Protein AF-A0A6B3N4H1-F1 (afdb_monomer_lite)

Organism: NCBI:txid2607765

InterPro domains:
  IPR025296 Domain of unknown function DUF4158 [PF13700] (1-63)

pLDDT: mean 73.31, std 10.87, range [45.44, 85.69]

Foldseek 3Di:
DPDPVPDPFQDDDPDDDPVNCCVLLPDDPVLVVVLVVVDVDPVSSVVSSVQVSVCVRGVDGDDDD

Structure (mmCIF, N/CA/C/O backbone):
data_AF-A0A6B3N4H1-F1
#
_entry.id   AF-A0A6B3N4H1-F1
#
loop_
_atom_site.group_PDB
_atom_site.id
_atom_site.type_symbol
_atom_site.label_atom_id
_atom_site.label_alt_id
_atom_site.label_comp_id
_atom_site.label_asym_id
_atom_site.label_entity_id
_atom_site.label_seq_id
_atom_site.pdbx_PDB_ins_code
_atom_site.Cartn_x
_atom_site.Cartn_y
_atom_site.Cartn_z
_atom_site.occupancy
_atom_site.B_iso_or_equiv
_atom_site.auth_seq_id
_atom_site.auth_comp_id
_atom_site.auth_asym_id
_atom_site.auth_atom_id
_atom_site.pdbx_PDB_model_num
ATOM 1 N N . MET A 1 1 ? -8.188 13.208 29.830 1.00 45.44 1 MET A N 1
ATOM 2 C CA . MET A 1 1 ? -7.492 12.807 28.589 1.00 45.44 1 MET A CA 1
ATOM 3 C C . MET A 1 1 ? -8.508 12.125 27.692 1.00 45.44 1 MET A C 1
ATOM 5 O O . MET A 1 1 ? -9.200 11.234 28.166 1.00 45.44 1 MET A O 1
ATOM 9 N N . THR A 1 2 ? -8.688 12.589 26.458 1.00 49.31 2 THR A N 1
ATOM 10 C CA . THR A 1 2 ? -9.604 11.971 25.489 1.00 49.31 2 THR A CA 1
ATOM 11 C C . THR A 1 2 ? -9.064 10.605 25.073 1.00 49.31 2 THR A C 1
ATOM 13 O O . THR A 1 2 ? -7.890 10.489 24.728 1.00 49.31 2 THR A O 1
ATOM 16 N N . SER A 1 3 ? -9.906 9.567 25.144 1.00 54.31 3 SER A N 1
ATOM 17 C CA . SER A 1 3 ? -9.514 8.214 24.735 1.00 54.31 3 SER A CA 1
ATOM 18 C C . SER A 1 3 ? -9.046 8.233 23.278 1.00 54.31 3 SER A C 1
ATOM 20 O O . SER A 1 3 ? -9.720 8.788 22.407 1.00 54.31 3 SER A O 1
ATOM 22 N N . ILE A 1 4 ? -7.878 7.645 23.032 1.00 56.59 4 ILE A N 1
ATOM 23 C CA . ILE A 1 4 ? -7.143 7.652 21.756 1.00 56.59 4 ILE A CA 1
ATOM 24 C C . ILE A 1 4 ? -7.988 7.074 20.602 1.00 56.59 4 ILE A C 1
ATOM 26 O O . ILE A 1 4 ? -7.833 7.468 19.446 1.00 56.59 4 ILE A O 1
ATOM 30 N N . GLU A 1 5 ? -8.945 6.212 20.938 1.00 56.84 5 GLU A N 1
ATOM 31 C CA . GLU A 1 5 ? -9.914 5.573 20.040 1.00 56.84 5 GLU A CA 1
ATOM 32 C C . GLU A 1 5 ? -10.927 6.548 19.413 1.00 56.84 5 GLU A C 1
ATOM 34 O O . GLU A 1 5 ? -11.615 6.187 18.464 1.00 56.84 5 GLU A O 1
ATOM 39 N N . ARG A 1 6 ? -11.033 7.788 19.918 1.00 49.00 6 ARG A N 1
ATOM 40 C CA . ARG A 1 6 ? -11.974 8.817 19.424 1.00 49.00 6 ARG A CA 1
ATOM 41 C C . ARG A 1 6 ? -11.327 9.847 18.498 1.00 49.00 6 ARG A C 1
ATOM 43 O O . ARG A 1 6 ? -11.921 10.893 18.243 1.00 49.00 6 ARG A O 1
ATOM 50 N N . THR A 1 7 ? -10.111 9.594 18.021 1.00 61.84 7 THR A N 1
ATOM 51 C CA . THR A 1 7 ? -9.469 10.470 17.035 1.00 61.84 7 THR A CA 1
ATOM 52 C C . THR A 1 7 ? -9.856 10.042 15.621 1.00 61.84 7 THR A C 1
ATOM 54 O O . THR A 1 7 ? -9.898 8.856 15.320 1.00 61.84 7 THR A O 1
ATOM 57 N N . ALA A 1 8 ? -10.129 11.003 14.732 1.00 57.50 8 ALA A N 1
ATOM 58 C CA . ALA A 1 8 ? -10.473 10.740 13.328 1.00 57.50 8 ALA A CA 1
ATOM 59 C C . ALA A 1 8 ? -9.289 10.205 12.492 1.00 57.50 8 ALA A C 1
ATOM 61 O O . ALA A 1 8 ? -9.408 10.052 11.280 1.00 57.50 8 ALA A O 1
ATOM 62 N N . TYR A 1 9 ? -8.140 9.948 13.124 1.00 58.91 9 TYR A N 1
ATOM 63 C CA . TYR A 1 9 ? -6.947 9.459 12.456 1.00 58.91 9 TYR A CA 1
ATOM 64 C C . TYR A 1 9 ? -7.009 7.934 12.343 1.00 58.91 9 TYR A C 1
ATOM 66 O O . TYR 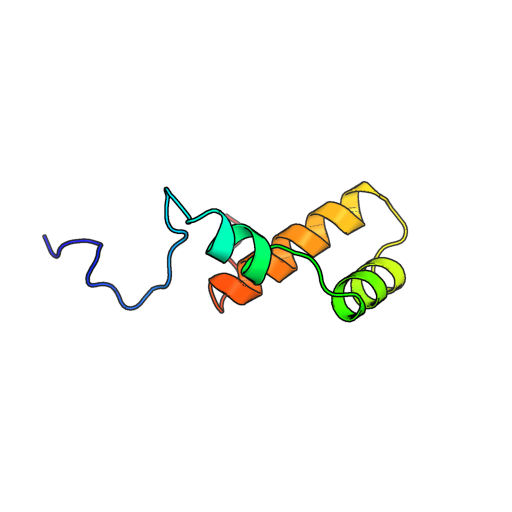A 1 9 ? -6.940 7.250 13.370 1.00 58.91 9 TYR A O 1
ATOM 74 N N . PRO A 1 10 ? -7.114 7.377 11.124 1.00 62.62 10 PRO A N 1
ATOM 75 C CA . PRO A 1 10 ? -7.052 5.937 10.932 1.00 62.62 10 PRO A CA 1
ATOM 76 C C . PRO A 1 10 ? -5.696 5.430 11.431 1.00 62.62 10 PRO A C 1
ATOM 78 O O . PRO A 1 10 ? -4.645 5.932 11.041 1.00 62.62 10 PRO A O 1
ATOM 81 N N . ARG A 1 11 ? -5.715 4.440 12.325 1.00 66.25 11 ARG A N 1
ATOM 82 C CA . ARG A 1 11 ? -4.516 3.747 12.812 1.00 66.25 11 ARG A CA 1
ATOM 83 C C . ARG A 1 11 ? -4.547 2.290 12.374 1.00 66.25 11 ARG A C 1
ATOM 85 O O . ARG A 1 11 ? -5.611 1.716 12.131 1.00 66.25 11 ARG A O 1
ATOM 92 N N . PHE A 1 12 ? -3.373 1.670 12.297 1.00 67.12 12 PHE A N 1
ATOM 93 C CA . PHE A 1 12 ? -3.293 0.221 12.153 1.00 67.12 12 PHE A CA 1
ATOM 94 C C . PHE A 1 12 ? -3.955 -0.447 13.362 1.00 67.12 12 PHE A C 1
ATOM 96 O O . PHE A 1 12 ? -3.64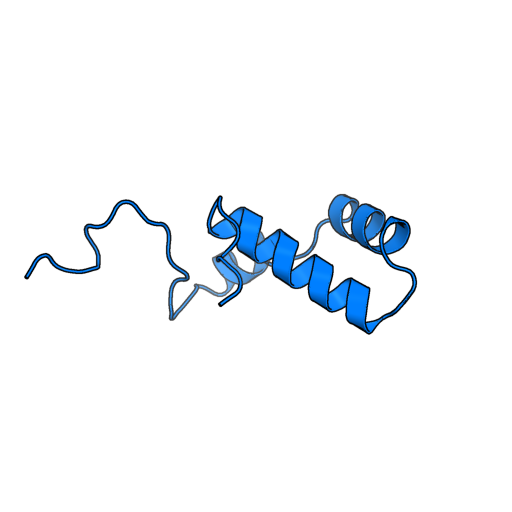4 -0.115 14.507 1.00 67.12 12 PHE A O 1
ATOM 103 N N . LYS A 1 13 ? -4.872 -1.390 13.111 1.00 67.12 13 LYS A N 1
ATOM 104 C CA . LYS A 1 13 ? -5.364 -2.281 14.167 1.00 67.12 13 LYS A CA 1
ATOM 105 C C . LYS A 1 13 ? -4.180 -3.134 14.624 1.00 67.12 13 LYS A C 1
ATOM 107 O O . LYS A 1 13 ? -3.511 -3.720 13.779 1.00 67.12 13 LYS A O 1
ATOM 112 N N . GLN A 1 14 ? -3.932 -3.208 15.933 1.00 65.69 14 GLN A N 1
ATOM 113 C CA . GLN A 1 14 ? -2.885 -4.079 16.489 1.00 65.69 14 GLN A CA 1
ATOM 114 C C . GLN A 1 14 ? -3.156 -5.561 16.196 1.00 65.69 14 GLN A C 1
ATOM 116 O O . GLN A 1 14 ? -2.217 -6.318 15.982 1.00 65.69 14 GLN A O 1
ATOM 121 N N . TYR A 1 15 ? -4.434 -5.942 16.125 1.00 66.31 15 TYR A N 1
ATOM 122 C CA . TYR A 1 15 ? -4.882 -7.289 15.789 1.00 66.31 15 TYR A CA 1
ATOM 123 C C . TYR A 1 15 ? -5.849 -7.218 14.602 1.00 66.31 15 TYR A C 1
ATOM 125 O O . TYR A 1 15 ? -7.052 -7.039 14.803 1.00 66.31 15 TYR A O 1
ATOM 133 N N . PRO A 1 16 ? -5.343 -7.244 13.358 1.00 67.00 16 PRO A N 1
ATOM 134 C CA . PRO A 1 16 ? -6.194 -7.394 12.189 1.00 67.00 16 PRO A CA 1
ATOM 135 C C . PRO A 1 16 ? -6.743 -8.825 12.121 1.00 67.00 16 PRO A C 1
ATOM 137 O O . PRO A 1 16 ? -6.026 -9.790 12.385 1.00 67.00 16 PRO A O 1
ATOM 140 N N . GLU A 1 17 ? -8.011 -8.956 11.740 1.00 74.38 17 GLU A N 1
ATOM 141 C CA . GLU A 1 17 ? -8.598 -10.248 11.374 1.00 74.38 17 GLU A CA 1
ATOM 142 C C . GLU A 1 17 ? -7.849 -10.838 10.161 1.00 74.38 17 GLU A C 1
ATOM 144 O O . GLU A 1 17 ? -7.472 -10.080 9.261 1.00 74.38 17 GLU A O 1
ATOM 149 N N . PRO A 1 18 ? -7.656 -12.167 10.069 1.00 71.88 18 PRO A N 1
ATOM 150 C CA . PRO A 1 18 ? -6.972 -12.794 8.933 1.00 71.88 18 PRO A CA 1
ATOM 151 C C . PRO A 1 18 ? -7.629 -12.466 7.585 1.00 71.88 18 PRO A C 1
ATOM 153 O O . PRO A 1 18 ? -6.938 -12.277 6.586 1.00 71.88 18 PRO A O 1
ATOM 156 N N . SER A 1 19 ? -8.958 -12.351 7.574 1.00 71.88 19 SER A N 1
ATOM 157 C CA . SER A 1 19 ? -9.748 -11.980 6.397 1.00 71.88 19 SER A CA 1
ATOM 158 C C . SER A 1 19 ? -9.496 -10.529 5.982 1.00 71.88 19 SER A C 1
ATOM 160 O O . SER A 1 19 ? -9.204 -10.270 4.818 1.00 71.88 19 SER A O 1
ATOM 162 N N . GLU A 1 20 ? -9.500 -9.591 6.941 1.00 71.94 20 GLU A N 1
ATOM 163 C CA . GLU A 1 20 ? -9.124 -8.193 6.681 1.00 71.94 20 GLU A CA 1
ATOM 164 C C . GLU A 1 20 ? -7.667 -8.097 6.204 1.00 71.94 20 GLU A C 1
ATOM 166 O O . GLU A 1 20 ? -7.346 -7.261 5.360 1.00 71.94 20 GLU A O 1
ATOM 171 N N . LEU A 1 21 ? -6.776 -8.945 6.733 1.00 72.19 21 LEU A N 1
ATOM 172 C CA . LEU A 1 21 ? -5.369 -8.964 6.350 1.00 72.19 21 LEU A CA 1
ATOM 173 C C . LEU A 1 21 ? -5.201 -9.403 4.889 1.00 72.19 21 LEU A C 1
ATOM 175 O O . LEU A 1 21 ? -4.498 -8.744 4.120 1.00 72.19 21 LEU A O 1
ATOM 179 N N . ALA A 1 22 ? -5.863 -10.495 4.507 1.00 71.62 22 ALA A N 1
ATOM 180 C CA . ALA A 1 22 ? -5.842 -11.000 3.142 1.00 71.62 22 ALA A CA 1
ATOM 181 C C . ALA A 1 22 ? -6.473 -9.999 2.167 1.00 71.62 22 ALA A C 1
ATOM 183 O O . ALA A 1 22 ? -5.933 -9.780 1.089 1.00 71.62 22 ALA A O 1
ATOM 184 N N . GLU A 1 23 ? -7.565 -9.342 2.536 1.00 74.06 23 GLU A N 1
ATOM 185 C CA . GLU A 1 23 ? -8.250 -8.426 1.628 1.00 74.06 23 GLU A CA 1
ATOM 186 C C . G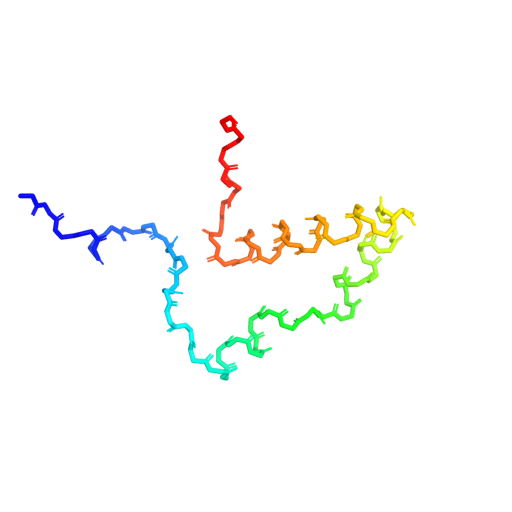LU A 1 23 ? -7.496 -7.101 1.443 1.00 74.06 23 GLU A C 1
ATOM 188 O O . GLU A 1 23 ? -7.341 -6.626 0.318 1.00 74.06 23 GLU A O 1
ATOM 193 N N . LEU A 1 24 ? -6.951 -6.519 2.519 1.00 71.69 24 LEU A N 1
ATOM 194 C CA . LEU A 1 24 ? -6.258 -5.230 2.424 1.00 71.69 24 LEU A CA 1
ATOM 195 C C . LEU A 1 24 ? -4.797 -5.332 1.984 1.00 71.69 24 LEU A C 1
ATOM 197 O O . LEU A 1 24 ? -4.313 -4.464 1.251 1.00 71.69 24 LEU A O 1
ATOM 201 N N . TYR A 1 25 ? -4.066 -6.339 2.465 1.00 72.25 25 TYR A N 1
ATOM 202 C CA . TYR A 1 25 ? -2.614 -6.402 2.274 1.00 72.25 25 TYR A CA 1
ATOM 203 C C . TYR A 1 25 ? -2.192 -7.316 1.132 1.00 72.25 25 TYR A C 1
ATOM 205 O O . TYR A 1 25 ? -1.013 -7.301 0.776 1.00 72.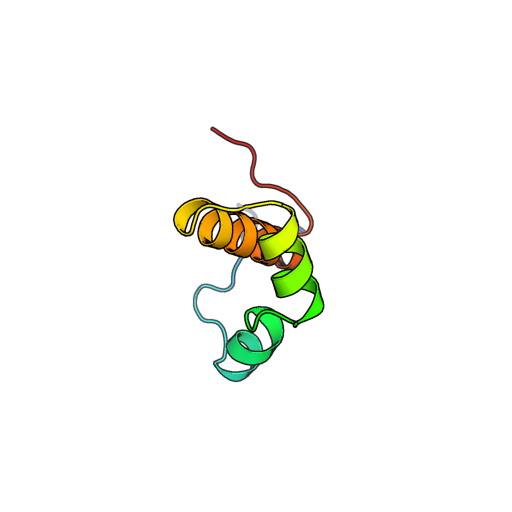25 25 TYR A O 1
ATOM 213 N N . THR A 1 26 ? -3.115 -8.046 0.498 1.00 78.44 26 THR A N 1
ATOM 214 C CA . THR A 1 26 ? -2.782 -8.775 -0.729 1.00 78.44 26 THR A CA 1
ATOM 215 C C . THR A 1 26 ? -2.513 -7.773 -1.856 1.00 78.44 26 THR A C 1
ATOM 217 O O . THR A 1 26 ? -3.385 -6.968 -2.203 1.00 78.44 26 THR A O 1
ATOM 220 N N . PRO A 1 27 ? -1.295 -7.756 -2.426 1.00 77.19 27 PRO A N 1
ATOM 221 C CA . PRO A 1 27 ? -0.981 -6.863 -3.525 1.00 77.19 27 PRO A CA 1
ATOM 222 C C . PRO A 1 27 ? -1.766 -7.269 -4.777 1.00 77.19 27 PRO A C 1
ATOM 224 O O . PRO A 1 27 ? -1.744 -8.424 -5.199 1.00 77.19 27 PRO A O 1
ATOM 227 N N . THR A 1 28 ? -2.438 -6.302 -5.393 1.00 83.38 28 THR A N 1
ATOM 228 C CA . THR A 1 28 ? -3.158 -6.489 -6.657 1.00 83.38 28 THR A CA 1
ATOM 229 C C . THR A 1 28 ? -2.175 -6.450 -7.829 1.00 83.38 28 THR A C 1
ATOM 231 O O . THR A 1 28 ? -1.131 -5.792 -7.775 1.00 83.38 28 THR A O 1
ATOM 234 N N . GLU A 1 29 ? -2.508 -7.101 -8.945 1.00 80.81 29 GLU A N 1
ATOM 235 C CA . GLU A 1 29 ? -1.652 -7.123 -10.139 1.00 80.81 29 GLU A CA 1
ATOM 236 C C . GLU A 1 29 ? -1.275 -5.728 -10.667 1.00 80.81 29 GLU A C 1
ATOM 238 O O . GLU A 1 29 ? -0.163 -5.531 -11.164 1.00 80.81 29 GLU A O 1
ATOM 243 N N . ALA A 1 30 ? -2.172 -4.745 -10.543 1.00 82.75 30 ALA A N 1
ATOM 244 C CA . ALA A 1 30 ? -1.910 -3.359 -10.931 1.00 82.75 30 ALA A CA 1
ATOM 245 C C . ALA A 1 30 ? -0.777 -2.728 -10.100 1.00 82.75 30 ALA A C 1
ATOM 247 O O . ALA A 1 30 ? 0.111 -2.071 -10.648 1.00 82.75 30 ALA A O 1
ATOM 248 N N . GLU A 1 31 ? -0.760 -2.989 -8.792 1.00 82.88 31 GLU A N 1
ATOM 249 C CA . GLU A 1 31 ? 0.274 -2.511 -7.872 1.00 82.88 31 GLU A CA 1
ATOM 250 C C . GLU A 1 31 ? 1.608 -3.196 -8.172 1.00 82.88 31 GLU A C 1
ATOM 252 O O . GLU A 1 31 ? 2.643 -2.537 -8.254 1.00 82.88 31 GLU A O 1
ATOM 257 N N . LEU A 1 32 ? 1.587 -4.507 -8.441 1.00 81.81 32 LEU A N 1
ATOM 258 C CA . LEU A 1 32 ? 2.779 -5.260 -8.838 1.00 81.81 32 LEU A CA 1
ATOM 259 C C . LEU A 1 32 ? 3.385 -4.736 -10.145 1.00 81.81 32 LEU A C 1
ATOM 261 O O . LEU A 1 32 ? 4.610 -4.634 -10.248 1.00 81.81 32 LEU A O 1
ATOM 265 N N . LYS A 1 33 ? 2.557 -4.379 -11.135 1.00 85.50 33 LYS A N 1
ATOM 266 C CA . LYS A 1 33 ? 3.021 -3.739 -12.378 1.00 85.50 33 LYS A CA 1
ATOM 267 C C . LYS A 1 33 ? 3.642 -2.374 -12.088 1.00 85.50 33 LYS A C 1
ATOM 269 O O . LYS A 1 33 ? 4.755 -2.120 -12.540 1.00 85.50 33 LYS A O 1
ATOM 274 N N . LEU A 1 34 ? 2.987 -1.536 -11.284 1.00 84.00 34 LEU A N 1
ATOM 275 C CA . LEU A 1 34 ? 3.500 -0.214 -10.910 1.00 84.00 34 LEU A CA 1
ATOM 276 C C . LEU A 1 34 ? 4.855 -0.306 -10.192 1.00 84.00 34 LEU A C 1
ATOM 278 O O . LEU A 1 34 ? 5.789 0.420 -10.537 1.00 84.00 34 LEU A O 1
ATOM 282 N N . ILE A 1 35 ? 4.986 -1.242 -9.251 1.00 85.69 35 ILE A N 1
ATOM 283 C CA . ILE A 1 35 ? 6.215 -1.479 -8.492 1.00 85.69 35 ILE A CA 1
ATOM 284 C C . ILE A 1 35 ? 7.343 -1.989 -9.397 1.00 85.69 35 ILE A C 1
ATOM 286 O O . ILE A 1 35 ? 8.472 -1.506 -9.303 1.00 85.69 35 ILE A O 1
ATOM 290 N N . LYS A 1 36 ? 7.049 -2.924 -10.311 1.00 83.56 36 LYS A N 1
ATOM 291 C CA . LYS A 1 36 ? 8.028 -3.426 -11.290 1.00 83.56 36 LYS A CA 1
ATOM 292 C C . LYS A 1 36 ? 8.502 -2.330 -12.249 1.00 83.56 36 LYS A C 1
ATOM 294 O O . LYS A 1 36 ? 9.685 -2.301 -12.580 1.00 83.56 36 LYS A O 1
ATOM 299 N N . THR A 1 37 ? 7.614 -1.427 -12.661 1.00 85.31 37 THR A N 1
ATOM 300 C CA . THR A 1 37 ? 7.953 -0.307 -13.553 1.00 85.31 37 THR A CA 1
ATOM 301 C C . THR A 1 37 ? 8.772 0.769 -12.837 1.00 85.31 37 THR A C 1
ATOM 303 O O . THR A 1 37 ? 9.735 1.284 -13.399 1.00 85.31 37 THR A O 1
ATOM 306 N N . ARG A 1 38 ? 8.421 1.102 -11.586 1.00 82.50 38 ARG A N 1
ATOM 307 C CA . ARG A 1 38 ? 9.101 2.138 -10.786 1.00 82.50 38 ARG A CA 1
ATOM 308 C C . ARG A 1 38 ? 10.434 1.673 -10.210 1.00 82.50 38 ARG A C 1
ATOM 310 O O . ARG A 1 38 ? 11.317 2.502 -10.006 1.00 82.50 38 ARG A O 1
ATOM 317 N N . THR A 1 39 ? 10.594 0.381 -9.918 1.00 80.06 39 THR A N 1
ATOM 318 C CA . THR A 1 39 ? 11.763 -0.099 -9.177 1.00 80.06 39 THR A CA 1
ATOM 319 C C . THR A 1 39 ? 12.337 -1.397 -9.733 1.00 80.06 39 THR A C 1
ATOM 321 O O . THR A 1 39 ? 11.721 -2.465 -9.710 1.00 80.06 39 THR A O 1
ATOM 324 N N . LYS A 1 40 ? 13.592 -1.318 -10.186 1.00 78.81 40 LYS A N 1
ATOM 325 C CA . LYS A 1 40 ? 14.329 -2.469 -10.721 1.00 78.81 40 LYS A CA 1
ATOM 326 C C . LYS A 1 40 ? 14.917 -3.356 -9.614 1.00 78.81 40 LYS A C 1
ATOM 328 O O . LYS A 1 40 ? 14.931 -4.571 -9.794 1.00 78.81 40 LYS A O 1
ATOM 333 N N . SER A 1 41 ? 15.297 -2.784 -8.467 1.00 81.56 41 SER A N 1
ATOM 334 C CA . SER A 1 41 ? 15.903 -3.496 -7.325 1.00 81.56 41 SER A CA 1
ATOM 335 C C . SER A 1 41 ? 14.882 -4.200 -6.431 1.00 81.56 41 SER A C 1
ATOM 337 O O . SER A 1 41 ? 13.836 -3.636 -6.123 1.00 81.56 41 SER A O 1
ATOM 339 N N . HIS A 1 42 ? 15.209 -5.401 -5.947 1.00 79.31 42 HIS A N 1
ATOM 340 C CA . HIS A 1 42 ? 14.322 -6.196 -5.089 1.00 79.31 42 HIS A CA 1
ATOM 341 C C . HIS A 1 42 ? 13.938 -5.469 -3.786 1.00 79.31 42 HIS A C 1
ATOM 343 O O . HIS A 1 42 ? 12.755 -5.377 -3.466 1.00 79.31 42 HIS A O 1
ATOM 349 N N . GLU A 1 43 ? 14.904 -4.852 -3.098 1.00 82.81 43 GLU A N 1
ATOM 350 C CA . GLU A 1 43 ? 14.634 -4.088 -1.870 1.00 82.81 43 GLU A CA 1
ATOM 351 C C . GLU A 1 43 ? 13.692 -2.904 -2.095 1.00 82.81 43 GLU A C 1
ATOM 353 O O . GLU A 1 43 ? 12.786 -2.648 -1.305 1.00 82.81 43 GLU A O 1
ATOM 358 N N . GLY A 1 44 ? 13.899 -2.163 -3.183 1.00 82.38 44 GLY A N 1
ATOM 359 C CA . GLY A 1 44 ? 13.082 -0.996 -3.475 1.00 82.38 44 GLY A CA 1
ATOM 360 C C . GLY A 1 44 ? 11.652 -1.377 -3.869 1.00 82.38 44 GLY A C 1
ATOM 361 O O . GLY A 1 44 ? 10.724 -0.632 -3.565 1.00 82.38 44 GLY A O 1
ATOM 362 N N . ARG A 1 45 ? 11.450 -2.570 -4.453 1.00 84.31 45 ARG A N 1
ATOM 363 C CA . ARG A 1 45 ? 10.103 -3.108 -4.694 1.00 84.31 45 ARG A CA 1
ATOM 364 C C . ARG A 1 45 ? 9.365 -3.368 -3.387 1.00 84.31 45 ARG A C 1
ATOM 366 O O . ARG A 1 45 ? 8.202 -2.992 -3.277 1.00 84.31 45 ARG A O 1
ATOM 373 N N . LEU A 1 46 ? 10.039 -3.965 -2.403 1.00 83.19 46 LEU A N 1
ATOM 374 C CA . LEU A 1 46 ? 9.454 -4.215 -1.086 1.00 83.19 46 LEU A CA 1
ATOM 375 C C . LEU A 1 46 ? 9.150 -2.900 -0.357 1.00 83.19 46 LEU A C 1
ATOM 377 O O . LEU A 1 46 ? 8.030 -2.717 0.111 1.00 83.19 46 LEU A O 1
ATOM 381 N N . ARG A 1 47 ? 10.093 -1.946 -0.340 1.00 85.06 47 ARG A N 1
ATOM 382 C CA . ARG A 1 47 ? 9.881 -0.615 0.264 1.00 85.06 47 ARG A CA 1
ATOM 383 C C . ARG A 1 47 ? 8.678 0.106 -0.350 1.00 85.06 47 ARG A C 1
ATOM 385 O O . ARG A 1 47 ? 7.821 0.594 0.382 1.00 85.06 47 ARG A O 1
ATOM 392 N N . LEU A 1 48 ? 8.585 0.132 -1.681 1.00 85.19 48 LEU A N 1
ATOM 393 C CA . LEU A 1 48 ? 7.480 0.783 -2.384 1.00 85.19 48 LEU A CA 1
ATOM 394 C C . LEU A 1 48 ? 6.142 0.076 -2.129 1.00 85.19 48 LEU A C 1
ATOM 396 O O . LEU A 1 48 ? 5.131 0.746 -1.947 1.00 85.19 48 LEU A O 1
ATOM 400 N N . MET A 1 49 ? 6.135 -1.259 -2.080 1.00 85.56 49 MET A N 1
ATOM 401 C CA . MET A 1 49 ? 4.937 -2.043 -1.767 1.00 85.56 49 MET A CA 1
ATOM 402 C C . MET A 1 49 ? 4.409 -1.734 -0.367 1.00 85.56 49 MET A C 1
ATOM 404 O O . MET A 1 49 ? 3.225 -1.444 -0.211 1.00 85.56 49 MET A O 1
ATOM 408 N N . VAL A 1 50 ? 5.294 -1.750 0.633 1.00 84.06 50 VAL A N 1
ATOM 409 C CA . VAL A 1 50 ? 4.943 -1.422 2.019 1.00 84.06 50 VAL A CA 1
ATOM 410 C C . VAL A 1 50 ? 4.390 -0.003 2.089 1.00 84.06 50 VAL A C 1
ATOM 412 O O . VAL A 1 50 ? 3.304 0.195 2.618 1.00 84.06 50 VAL A O 1
ATOM 415 N N . MET A 1 51 ? 5.077 0.967 1.48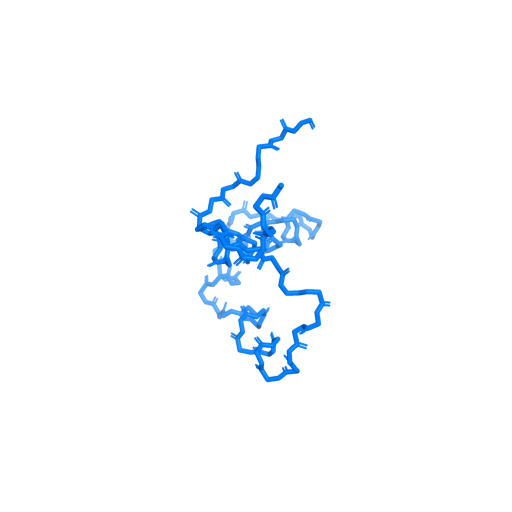4 1.00 82.75 51 MET A N 1
ATOM 416 C CA . MET A 1 51 ? 4.657 2.369 1.484 1.00 82.75 51 MET A CA 1
ATOM 417 C C . MET A 1 51 ? 3.307 2.599 0.778 1.00 82.75 51 MET A C 1
ATOM 419 O O . MET A 1 51 ? 2.515 3.438 1.200 1.00 82.75 51 MET A O 1
ATOM 423 N N . LEU A 1 52 ? 3.015 1.848 -0.285 1.00 85.06 52 LEU A N 1
ATOM 424 C CA . LEU A 1 52 ? 1.749 1.948 -1.012 1.00 85.06 52 LEU A CA 1
ATOM 425 C C . LEU A 1 52 ? 0.589 1.356 -0.200 1.00 85.06 52 LEU A C 1
ATOM 427 O O . LEU A 1 52 ? -0.470 1.976 -0.104 1.00 85.06 52 LEU A O 1
ATOM 431 N N . LYS A 1 53 ? 0.804 0.208 0.453 1.00 83.69 53 LYS A N 1
ATOM 432 C CA . LYS A 1 53 ? -0.195 -0.413 1.336 1.00 83.69 53 LYS A CA 1
ATOM 433 C C . LYS A 1 53 ? -0.435 0.392 2.611 1.00 83.69 53 LYS A C 1
ATOM 435 O O . LYS A 1 53 ? -1.580 0.519 3.044 1.00 83.69 53 LYS A O 1
ATOM 440 N N . THR A 1 54 ? 0.605 0.994 3.186 1.00 80.06 54 THR A N 1
ATOM 441 C CA . THR A 1 54 ? 0.440 1.885 4.342 1.00 80.06 54 THR A CA 1
ATOM 442 C C . THR A 1 54 ? -0.334 3.143 3.958 1.00 80.06 54 THR A C 1
ATOM 444 O O . THR A 1 54 ? -1.244 3.526 4.690 1.00 80.06 54 THR A O 1
ATOM 447 N N . PHE A 1 55 ? -0.063 3.728 2.785 1.00 81.44 55 PHE A N 1
ATOM 448 C CA . PHE A 1 55 ? -0.816 4.876 2.277 1.00 81.44 55 PHE A CA 1
ATOM 449 C C . PHE A 1 55 ? -2.287 4.542 2.005 1.00 81.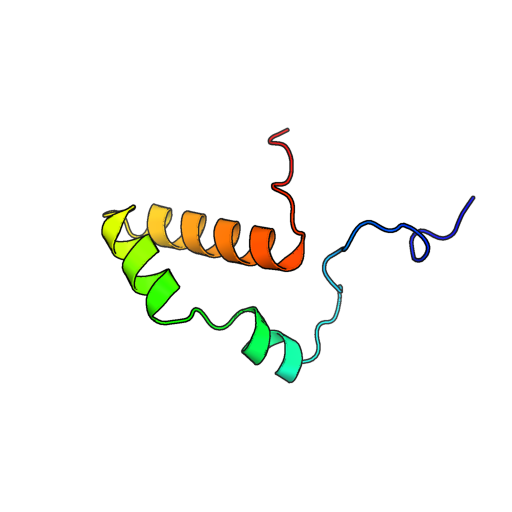44 55 PHE A C 1
ATOM 451 O O . PHE A 1 55 ? -3.159 5.319 2.374 1.00 81.44 55 PHE A O 1
ATOM 458 N N . GLN A 1 56 ? -2.592 3.377 1.428 1.00 78.56 56 GLN A N 1
ATOM 459 C CA . GLN A 1 56 ? -3.982 2.943 1.224 1.00 78.56 56 GLN A CA 1
ATOM 460 C C . GLN A 1 56 ? -4.750 2.763 2.539 1.00 78.56 56 GLN A C 1
ATOM 462 O O . GLN A 1 56 ? -5.944 3.047 2.593 1.00 78.56 56 GLN A O 1
ATOM 467 N N . ARG A 1 57 ? -4.078 2.312 3.607 1.00 75.56 57 ARG A N 1
ATOM 468 C CA . ARG A 1 57 ? -4.712 2.107 4.917 1.00 75.56 57 ARG A CA 1
ATOM 469 C C . ARG A 1 57 ? -4.866 3.396 5.721 1.00 75.56 57 ARG A C 1
ATOM 471 O O . ARG A 1 57 ? -5.868 3.555 6.413 1.00 75.56 57 ARG A O 1
ATOM 478 N N . LEU A 1 58 ? -3.867 4.273 5.679 1.00 75.25 58 LEU A N 1
ATOM 479 C CA . LEU A 1 58 ? -3.825 5.491 6.490 1.00 75.25 58 LEU A CA 1
ATOM 480 C C . LEU A 1 58 ? -4.395 6.712 5.755 1.00 75.25 58 LEU A C 1
ATOM 482 O O . LEU A 1 58 ? -4.838 7.655 6.396 1.00 75.25 58 LEU A O 1
ATOM 486 N N . GLY A 1 59 ? -4.383 6.724 4.422 1.00 74.56 59 GLY A N 1
ATOM 487 C CA . GLY A 1 59 ? -4.763 7.884 3.609 1.00 74.56 59 GLY A CA 1
ATOM 488 C C . GLY A 1 59 ? -3.756 9.041 3.654 1.00 74.56 59 GLY A C 1
ATOM 489 O O . GLY A 1 59 ? -3.988 10.078 3.039 1.00 74.56 59 GLY A O 1
ATOM 490 N N . TYR A 1 60 ? -2.637 8.881 4.365 1.00 74.75 60 TYR A N 1
ATOM 491 C CA . TYR A 1 60 ? -1.551 9.853 4.443 1.00 74.75 60 TYR A CA 1
ATOM 492 C C . TYR A 1 60 ? -0.199 9.137 4.511 1.00 74.75 60 TYR A C 1
ATOM 494 O O . TYR A 1 60 ? -0.102 7.990 4.955 1.00 74.75 60 TYR A O 1
ATOM 502 N N . PHE A 1 61 ? 0.859 9.813 4.063 1.00 67.38 61 PHE A N 1
ATOM 503 C CA . PHE A 1 61 ? 2.221 9.331 4.271 1.00 67.38 61 PHE A CA 1
ATOM 504 C C . PHE A 1 61 ? 2.676 9.725 5.678 1.00 67.38 61 PHE A C 1
ATOM 506 O O . PHE A 1 61 ? 2.578 10.909 6.015 1.00 67.38 61 PHE A O 1
ATOM 513 N N . PRO A 1 62 ? 3.162 8.783 6.507 1.00 63.53 62 PRO A N 1
ATOM 514 C CA . PRO A 1 62 ? 3.807 9.155 7.758 1.00 63.53 62 PRO A CA 1
ATOM 515 C C . PRO A 1 62 ? 4.994 10.068 7.433 1.00 63.53 62 PRO A C 1
ATOM 517 O O . PRO A 1 62 ? 5.749 9.798 6.496 1.00 63.53 62 PRO A O 1
ATOM 520 N N . HIS A 1 63 ? 5.101 11.185 8.153 1.00 63.22 63 HIS A N 1
ATOM 521 C CA . HIS A 1 63 ? 6.194 12.128 7.949 1.00 63.22 63 HIS A CA 1
ATOM 522 C C . HIS A 1 63 ? 7.520 11.412 8.251 1.00 63.22 63 HIS A C 1
ATOM 524 O O . HIS A 1 63 ? 7.572 10.671 9.235 1.00 63.22 63 HIS A O 1
ATOM 530 N N . PRO A 1 64 ? 8.556 11.565 7.411 1.00 62.09 64 PRO A N 1
ATOM 531 C CA . PRO A 1 64 ? 9.881 11.084 7.761 1.00 62.09 64 PRO A CA 1
ATOM 532 C C . PRO A 1 64 ? 10.387 11.936 8.932 1.00 62.09 64 PRO A C 1
ATOM 534 O O . PRO A 1 64 ? 10.651 13.122 8.746 1.00 62.09 64 PRO A O 1
ATOM 537 N N . GLU A 1 65 ? 10.439 11.356 10.131 1.00 47.53 65 GLU A N 1
ATOM 538 C CA . GLU A 1 65 ? 11.291 11.860 11.219 1.00 47.53 65 GLU A CA 1
ATOM 539 C C . GLU A 1 65 ? 12.732 11.382 11.024 1.00 47.53 65 GLU A C 1
ATOM 541 O O . GLU A 1 65 ? 12.917 10.218 10.588 1.00 47.53 65 GLU A O 1
#

Radius of gyration: 14.43 Å; chains: 1; bounding box: 28×26×42 Å

Sequence (65 aa):
MTSIERTAYPRFKQYPEPSELAELYTPTEAELKLIKTRTKSHEGRLRLMVMLKTFQRLGYFPHPE

Secondary structure (DSSP, 8-state):
---GGGSSS----SS--HHHHHHHHSPPHHHHHHHHHH--SHHHHHHHHHHHHHHHHHSSPPP--